Protein AF-A0A8H3YHJ8-F1 (afdb_monomer)

Organism: NCBI:txid104408

Nearest PDB structures (foldseek):
  5lcy-assembly1_C  TM=8.671E-01  e=5.598E-01  Salmonella enterica subsp. enterica serovar Typhimurium
  8cwy-assembly1_F  TM=9.124E-01  e=1.700E+00  synthetic construct
  8cwy-assembly1_B  TM=9.113E-01  e=2.045E+00  synthetic construct

Foldseek 3Di:
DDDDDDDDDPDPDLPDDPVLVVQLVVLVVQLVVLVVLLVVCVVVVHDPVSNVVSVVSSVVSVV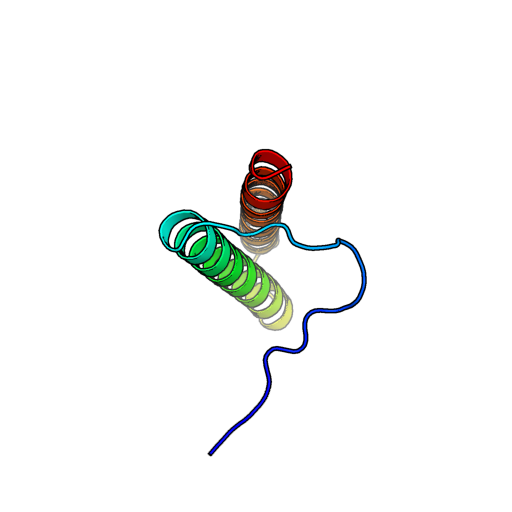VNVCSVVVSD

Secondary structure (DSSP, 8-state):
--------SS-S-----HHHHHHHHHHHHHHHHHHHHHHHHHHHT--HHHHHHHHHHHHHHHHHHHHHHHTT-

Mean predicted aligned error: 9.43 Å

Radius of gyration: 15.66 Å; Cα contacts (8 Å, |Δi|>4): 36; chains: 1; bounding box: 31×31×42 Å

Structure (mmCIF, N/CA/C/O backbone):
data_AF-A0A8H3YHJ8-F1
#
_entry.id   AF-A0A8H3YHJ8-F1
#
loop_
_atom_site.group_PDB
_at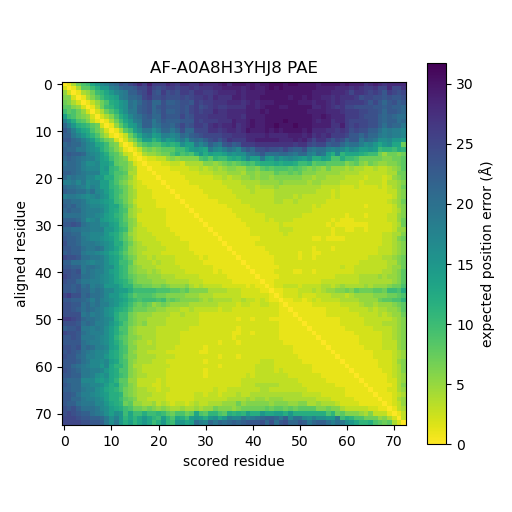om_site.id
_atom_site.type_symbol
_atom_site.label_atom_id
_atom_site.label_alt_id
_atom_site.label_comp_id
_atom_site.label_asym_id
_atom_site.label_entity_id
_atom_site.label_seq_id
_atom_site.pdbx_PDB_ins_code
_atom_site.Cartn_x
_atom_site.Cartn_y
_atom_site.Cartn_z
_atom_site.occupancy
_atom_site.B_iso_or_equiv
_atom_site.auth_seq_id
_atom_site.auth_comp_id
_atom_site.auth_asym_id
_atom_site.auth_atom_id
_atom_site.pdbx_PDB_model_num
ATOM 1 N N . MET A 1 1 ? 21.132 -23.786 -8.994 1.00 41.34 1 MET A N 1
ATOM 2 C CA . MET A 1 1 ? 20.103 -23.676 -7.936 1.00 41.34 1 MET A CA 1
ATOM 3 C C . MET A 1 1 ? 19.598 -22.243 -7.989 1.00 41.34 1 MET A C 1
ATOM 5 O O . MET A 1 1 ? 20.448 -21.379 -7.872 1.00 41.34 1 MET A O 1
ATOM 9 N N . SER A 1 2 ? 18.357 -21.849 -8.259 1.00 43.31 2 SER A N 1
ATOM 10 C CA . SER A 1 2 ? 17.038 -22.456 -8.524 1.00 43.31 2 SER A CA 1
ATOM 11 C C . SER A 1 2 ? 16.240 -21.319 -9.223 1.00 43.31 2 SER A C 1
ATOM 13 O O . SER A 1 2 ? 16.460 -20.165 -8.877 1.00 43.31 2 SER A O 1
ATOM 15 N N . GLY A 1 3 ? 15.522 -21.499 -10.343 1.00 43.31 3 GLY A N 1
ATOM 16 C CA . GLY A 1 3 ? 14.091 -21.872 -10.398 1.00 43.31 3 GLY A CA 1
ATOM 17 C C . GLY A 1 3 ? 13.243 -21.113 -9.360 1.00 43.31 3 GLY A C 1
ATOM 18 O O . GLY A 1 3 ? 13.522 -21.289 -8.183 1.00 43.31 3 GLY A O 1
ATOM 19 N N . THR A 1 4 ? 12.227 -20.291 -9.647 1.00 42.91 4 THR A N 1
ATOM 20 C CA . THR A 1 4 ? 11.322 -20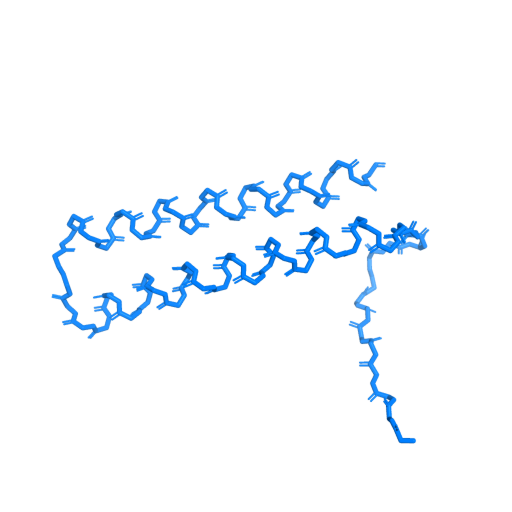.146 -10.806 1.00 42.91 4 THR A CA 1
ATOM 21 C C . THR A 1 4 ? 10.607 -18.784 -10.715 1.00 42.91 4 THR A C 1
ATOM 23 O O . THR A 1 4 ? 9.965 -18.518 -9.701 1.00 42.91 4 THR A O 1
ATOM 26 N N . ALA A 1 5 ? 10.665 -17.948 -11.758 1.00 46.25 5 ALA A N 1
ATOM 27 C CA . ALA A 1 5 ? 9.745 -16.820 -11.920 1.00 46.25 5 ALA A CA 1
ATOM 28 C C . ALA A 1 5 ? 8.470 -17.353 -12.586 1.00 46.25 5 ALA A C 1
ATOM 30 O O . ALA A 1 5 ? 8.471 -17.666 -13.776 1.00 46.25 5 ALA A O 1
ATOM 31 N N . THR A 1 6 ? 7.413 -17.557 -11.807 1.00 43.47 6 THR A N 1
ATOM 32 C CA . THR A 1 6 ? 6.129 -18.038 -12.325 1.00 43.47 6 THR A CA 1
ATOM 33 C C . THR A 1 6 ? 5.335 -16.838 -12.834 1.00 43.47 6 THR A C 1
ATOM 35 O O . THR A 1 6 ? 4.522 -16.273 -12.110 1.00 43.47 6 THR A O 1
ATOM 38 N N . THR A 1 7 ? 5.591 -16.418 -14.073 1.00 47.88 7 THR A N 1
ATOM 39 C CA . THR A 1 7 ? 4.704 -15.496 -14.790 1.00 47.88 7 THR A CA 1
ATOM 40 C C . THR A 1 7 ? 3.449 -16.266 -15.206 1.00 47.88 7 THR A C 1
ATOM 42 O O . THR A 1 7 ? 3.497 -17.193 -16.014 1.00 47.88 7 THR A O 1
ATOM 45 N N . GLY A 1 8 ? 2.318 -15.936 -14.578 1.00 44.00 8 GLY A N 1
ATOM 46 C CA . GLY A 1 8 ? 0.998 -16.427 -14.979 1.00 44.00 8 GLY A CA 1
ATOM 47 C C . GLY A 1 8 ? 0.621 -15.963 -16.398 1.00 44.00 8 GLY A C 1
ATOM 48 O O . GLY A 1 8 ? 1.230 -15.031 -16.927 1.00 44.00 8 GLY A O 1
ATOM 49 N N . PRO A 1 9 ? -0.350 -16.621 -17.051 1.00 55.62 9 PRO A N 1
ATOM 50 C CA . PRO A 1 9 ? -0.468 -16.596 -18.502 1.00 55.62 9 PRO A CA 1
ATOM 51 C C . PRO A 1 9 ? -1.398 -15.488 -19.017 1.00 55.62 9 PRO A C 1
ATOM 53 O O . PRO A 1 9 ? -2.418 -15.830 -19.587 1.00 55.62 9 PRO A O 1
ATOM 56 N N . GLU A 1 10 ? -1.066 -14.195 -18.890 1.00 49.12 10 GLU A N 1
ATOM 57 C CA . GLU A 1 10 ? -1.798 -13.114 -19.601 1.00 49.12 10 GLU A CA 1
ATOM 58 C C . GLU A 1 10 ? -0.912 -11.906 -19.989 1.00 49.12 10 GLU A C 1
ATOM 60 O O . GLU A 1 10 ? -1.142 -10.789 -19.545 1.00 49.12 10 GLU A O 1
ATOM 65 N N . ASN A 1 11 ? 0.122 -12.111 -20.816 1.00 47.78 11 ASN A N 1
ATOM 66 C CA . ASN A 1 11 ? 0.459 -11.236 -21.962 1.00 47.78 11 ASN A CA 1
ATOM 67 C C . ASN A 1 11 ? 1.760 -11.715 -22.634 1.00 47.78 11 ASN A C 1
ATOM 69 O O . ASN A 1 11 ? 2.776 -11.874 -21.950 1.00 47.78 11 ASN A O 1
ATOM 73 N N . PRO A 1 12 ? 1.793 -11.941 -23.958 1.00 48.47 12 PRO A N 1
ATOM 74 C CA . PRO A 1 12 ? 3.013 -12.343 -24.638 1.00 48.47 12 PRO A CA 1
ATOM 75 C C . PRO A 1 12 ? 3.992 -11.158 -24.704 1.00 48.47 12 PRO A C 1
ATOM 77 O O . PRO A 1 12 ? 3.863 -10.273 -25.539 1.00 48.47 12 PRO A O 1
ATOM 80 N N . LEU A 1 13 ? 4.998 -11.195 -23.825 1.00 50.25 13 LEU A N 1
ATOM 81 C CA . LEU A 1 13 ? 6.257 -10.441 -23.895 1.00 50.25 13 LEU A CA 1
ATOM 82 C C . LEU A 1 13 ? 6.137 -8.907 -23.797 1.00 50.25 13 LEU A C 1
ATOM 84 O O . LEU A 1 13 ? 6.696 -8.183 -24.618 1.00 50.25 13 LEU A O 1
ATOM 88 N N . LYS A 1 14 ? 5.524 -8.402 -22.718 1.00 56.19 14 LYS A N 1
ATOM 89 C CA . LYS A 1 14 ? 5.898 -7.077 -22.196 1.00 56.19 14 LYS A CA 1
ATOM 90 C C . LYS A 1 14 ? 7.290 -7.182 -21.575 1.00 56.19 14 LYS A C 1
ATOM 92 O O . LYS A 1 14 ? 7.459 -7.664 -20.457 1.00 56.19 14 LYS A O 1
ATOM 97 N N . THR A 1 15 ? 8.315 -6.814 -22.336 1.00 58.38 15 THR A N 1
ATOM 98 C CA . THR A 1 15 ? 9.670 -6.642 -21.804 1.00 58.38 15 THR A CA 1
ATOM 99 C C . THR A 1 15 ? 9.762 -5.277 -21.149 1.00 58.38 15 THR A C 1
ATOM 101 O O . THR A 1 15 ? 10.137 -4.304 -21.797 1.00 58.38 15 THR A O 1
ATOM 104 N N . TYR A 1 16 ? 9.421 -5.226 -19.866 1.00 66.06 16 TYR A N 1
ATOM 105 C CA . TYR A 1 16 ? 9.795 -4.113 -19.006 1.00 66.06 16 TYR A CA 1
ATOM 106 C C . TYR A 1 16 ? 11.316 -3.947 -19.034 1.00 66.06 16 TYR A C 1
ATOM 108 O O . TYR A 1 16 ? 12.067 -4.930 -18.958 1.00 66.06 16 TYR A O 1
ATOM 116 N N . ASN A 1 17 ? 11.792 -2.712 -19.133 1.00 78.56 17 ASN A N 1
ATOM 117 C CA . ASN A 1 17 ? 13.199 -2.442 -18.893 1.00 78.56 17 ASN A CA 1
ATOM 118 C C . ASN A 1 17 ? 13.518 -2.625 -17.392 1.00 78.56 17 ASN A C 1
ATOM 120 O O . ASN A 1 17 ? 12.632 -2.631 -16.536 1.00 78.56 17 ASN A O 1
ATOM 124 N N . ALA A 1 18 ? 14.798 -2.791 -17.048 1.00 80.81 18 ALA A N 1
ATOM 125 C CA . ALA A 1 18 ? 15.196 -3.056 -15.662 1.00 80.81 18 ALA A CA 1
ATOM 126 C C . ALA A 1 18 ? 14.768 -1.947 -14.675 1.00 80.81 18 ALA A C 1
ATOM 128 O O . ALA A 1 18 ? 14.535 -2.234 -13.504 1.00 80.81 18 ALA A O 1
ATOM 129 N N . ALA A 1 19 ? 14.643 -0.697 -15.137 1.00 82.94 19 ALA A N 1
ATOM 130 C CA . ALA A 1 19 ? 14.207 0.421 -14.304 1.00 82.94 19 ALA A CA 1
ATOM 131 C C . ALA A 1 19 ? 12.685 0.419 -14.073 1.00 82.94 19 ALA A C 1
ATOM 133 O O . ALA A 1 19 ? 12.245 0.732 -12.970 1.00 82.94 19 ALA A O 1
ATOM 134 N N . GLU A 1 20 ? 11.890 0.037 -15.074 1.00 82.62 20 GLU A N 1
ATOM 135 C CA . GLU A 1 20 ? 10.434 -0.139 -14.964 1.00 82.62 20 GLU A CA 1
ATOM 136 C C . GLU A 1 20 ? 10.090 -1.292 -14.018 1.00 82.62 20 GLU A C 1
ATOM 138 O O . GLU A 1 20 ? 9.266 -1.118 -13.123 1.00 82.62 20 GLU A O 1
ATOM 143 N N . LEU A 1 21 ? 10.791 -2.429 -14.130 1.00 84.44 21 LEU A N 1
ATOM 144 C CA . LEU A 1 21 ? 10.640 -3.547 -13.188 1.00 84.44 21 LEU A CA 1
ATOM 145 C C . LEU A 1 21 ? 10.935 -3.117 -11.753 1.00 84.44 21 LEU A C 1
ATOM 147 O O . LEU A 1 21 ? 10.138 -3.380 -10.860 1.00 84.44 21 LEU A O 1
ATOM 151 N N . GLN A 1 22 ? 12.042 -2.405 -11.533 1.00 87.06 22 GLN A N 1
ATOM 152 C CA . GLN A 1 22 ? 12.412 -1.945 -10.198 1.00 87.06 22 GLN A CA 1
ATOM 153 C C . GLN A 1 22 ? 11.372 -0.982 -9.604 1.00 87.06 22 GLN A C 1
ATOM 155 O O . GLN A 1 22 ? 11.117 -1.013 -8.397 1.00 87.06 22 GLN A O 1
ATOM 160 N N . GLN A 1 23 ? 10.767 -0.119 -10.427 1.00 87.75 23 GLN A N 1
ATOM 161 C CA . GLN A 1 23 ? 9.697 0.775 -9.981 1.00 87.75 23 GLN A CA 1
ATOM 162 C C . GLN A 1 23 ? 8.437 -0.003 -9.602 1.00 87.75 23 GLN A C 1
ATOM 164 O O . GLN A 1 23 ? 7.874 0.257 -8.538 1.00 87.75 23 GLN A O 1
ATOM 169 N N . ILE A 1 24 ? 8.043 -0.990 -10.411 1.00 88.62 24 ILE A N 1
ATOM 170 C CA . ILE A 1 24 ? 6.899 -1.863 -10.119 1.00 88.62 24 ILE A CA 1
ATOM 171 C C . ILE A 1 24 ? 7.144 -2.647 -8.824 1.00 88.62 24 ILE A C 1
ATOM 173 O O . ILE A 1 24 ? 6.315 -2.586 -7.923 1.00 88.62 24 ILE A O 1
ATOM 177 N N . GLU A 1 25 ? 8.306 -3.285 -8.659 1.00 90.56 25 GLU A N 1
ATOM 178 C CA . GLU A 1 25 ? 8.667 -4.023 -7.434 1.00 90.56 25 GLU A CA 1
ATOM 179 C C . GLU A 1 25 ? 8.660 -3.122 -6.184 1.00 90.56 25 GLU A C 1
ATOM 181 O O . GLU A 1 25 ? 8.224 -3.519 -5.095 1.00 90.56 25 GLU A O 1
ATOM 186 N N . SER A 1 26 ? 9.124 -1.878 -6.332 1.00 91.44 26 SER A N 1
ATOM 187 C CA . SER A 1 26 ? 9.121 -0.891 -5.247 1.00 91.44 26 SER A CA 1
ATOM 188 C C . SER A 1 26 ? 7.695 -0.476 -4.873 1.00 91.44 26 SER A C 1
ATOM 190 O O . SER A 1 26 ? 7.374 -0.375 -3.685 1.00 91.44 26 SER A O 1
ATOM 192 N N . ALA A 1 27 ? 6.827 -0.274 -5.868 1.00 91.25 27 ALA A N 1
ATOM 193 C CA . ALA A 1 27 ? 5.419 0.049 -5.667 1.00 91.25 27 ALA A CA 1
ATOM 194 C C . ALA A 1 27 ? 4.642 -1.126 -5.051 1.00 91.25 27 ALA A C 1
ATOM 196 O O . ALA A 1 27 ? 3.880 -0.917 -4.105 1.00 91.25 27 ALA A O 1
ATOM 197 N N . GLU A 1 28 ? 4.896 -2.363 -5.489 1.00 92.69 28 GLU A N 1
ATOM 198 C CA . GLU A 1 28 ? 4.334 -3.578 -4.883 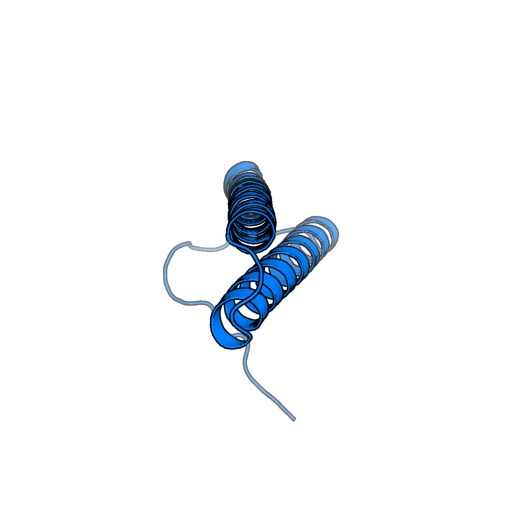1.00 92.69 28 GLU A CA 1
ATOM 199 C C . GLU A 1 28 ? 4.729 -3.701 -3.413 1.00 92.69 28 GLU A C 1
ATOM 201 O O . GLU A 1 28 ? 3.885 -3.947 -2.550 1.00 92.69 28 GLU A O 1
ATOM 206 N N . THR A 1 29 ? 6.005 -3.469 -3.099 1.00 93.81 29 THR A N 1
ATOM 207 C CA . THR A 1 29 ? 6.495 -3.486 -1.716 1.00 93.81 29 THR A CA 1
ATOM 208 C C . THR A 1 29 ? 5.803 -2.416 -0.868 1.00 93.81 29 THR A C 1
ATOM 210 O O . THR A 1 29 ? 5.384 -2.688 0.259 1.00 93.81 29 THR A O 1
ATOM 213 N N . ALA A 1 30 ? 5.637 -1.201 -1.400 1.00 93.62 30 ALA A N 1
ATOM 214 C CA . ALA A 1 30 ? 4.945 -0.118 -0.706 1.00 93.62 30 ALA A CA 1
ATOM 215 C C . ALA A 1 30 ? 3.459 -0.432 -0.460 1.00 93.62 30 ALA A C 1
ATOM 217 O O . ALA A 1 30 ? 2.960 -0.187 0.642 1.00 93.62 30 ALA A O 1
ATOM 218 N N . TYR A 1 31 ? 2.771 -1.005 -1.449 1.00 94.44 31 TYR A N 1
ATOM 219 C CA . TYR A 1 31 ? 1.383 -1.445 -1.324 1.00 94.44 31 TYR A CA 1
ATOM 220 C C . TYR A 1 31 ? 1.226 -2.553 -0.276 1.00 94.44 31 TYR A C 1
ATOM 222 O O . TYR A 1 31 ? 0.398 -2.430 0.629 1.00 94.44 31 TYR A O 1
ATOM 230 N N . ASN A 1 32 ? 2.069 -3.587 -0.328 1.00 94.12 32 ASN A N 1
ATOM 231 C CA . ASN A 1 32 ? 2.039 -4.689 0.635 1.00 94.12 32 ASN A CA 1
ATOM 232 C C . ASN A 1 32 ? 2.273 -4.196 2.070 1.00 94.12 32 ASN A C 1
ATOM 234 O O . ASN A 1 32 ? 1.509 -4.539 2.970 1.00 94.12 32 ASN A O 1
ATOM 238 N N . ASN A 1 33 ? 3.248 -3.304 2.275 1.00 95.19 33 ASN A N 1
ATOM 239 C CA . ASN A 1 33 ? 3.493 -2.690 3.582 1.00 95.19 33 ASN A CA 1
ATOM 240 C C . ASN A 1 33 ? 2.279 -1.892 4.093 1.00 95.19 33 ASN A C 1
ATOM 242 O O . ASN A 1 33 ? 1.976 -1.922 5.287 1.00 95.19 33 ASN A O 1
ATOM 246 N N . ALA A 1 34 ? 1.573 -1.179 3.208 1.00 94.12 34 ALA A N 1
ATOM 247 C CA . ALA A 1 34 ? 0.378 -0.422 3.574 1.00 94.12 34 ALA A CA 1
ATOM 248 C C . ALA A 1 34 ? -0.798 -1.344 3.945 1.00 94.12 34 ALA A C 1
ATOM 250 O O . ALA A 1 34 ? -1.478 -1.098 4.944 1.00 94.12 34 ALA A O 1
ATOM 251 N N . ILE A 1 35 ? -1.001 -2.433 3.197 1.00 95.12 35 ILE A N 1
ATOM 252 C CA . ILE A 1 35 ? -2.010 -3.458 3.500 1.00 95.12 35 ILE A CA 1
ATOM 253 C C . ILE A 1 35 ? -1.716 -4.146 4.832 1.00 95.12 35 ILE A C 1
ATOM 255 O O . ILE A 1 35 ? -2.629 -4.335 5.639 1.00 95.12 35 ILE A O 1
ATOM 259 N N . ASP A 1 36 ? -0.458 -4.493 5.092 1.00 96.50 36 ASP A N 1
ATOM 260 C CA . ASP A 1 36 ? -0.061 -5.108 6.354 1.00 96.50 36 ASP A CA 1
ATOM 261 C C . ASP A 1 36 ? -0.263 -4.148 7.525 1.00 96.5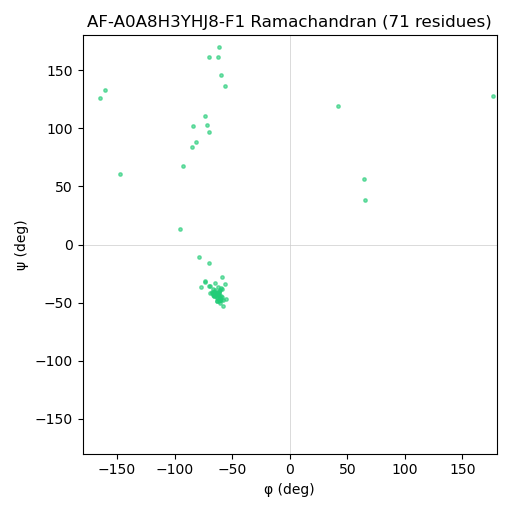0 36 ASP A C 1
ATOM 263 O O . ASP A 1 36 ? -0.765 -4.552 8.574 1.00 96.50 36 ASP A O 1
ATOM 267 N N . ALA A 1 37 ? 0.062 -2.863 7.361 1.00 94.75 37 ALA A N 1
ATOM 268 C CA . ALA A 1 37 ? -0.212 -1.852 8.377 1.00 94.75 37 ALA A CA 1
ATOM 269 C C . ALA A 1 37 ? -1.716 -1.729 8.663 1.00 94.75 37 ALA A C 1
ATOM 271 O O . ALA A 1 37 ? -2.113 -1.750 9.828 1.00 94.75 37 ALA A O 1
ATOM 272 N N . PHE A 1 38 ? -2.550 -1.666 7.620 1.00 95.38 38 PHE A N 1
ATOM 273 C CA . PHE A 1 38 ? -4.008 -1.636 7.741 1.00 95.38 38 PHE A CA 1
ATOM 274 C C . PHE A 1 38 ? -4.546 -2.862 8.495 1.00 95.38 38 PHE A C 1
ATOM 276 O O . PHE A 1 38 ? -5.217 -2.705 9.516 1.00 95.38 38 PHE A O 1
ATOM 283 N N . LYS A 1 39 ? -4.180 -4.077 8.070 1.00 94.56 39 LYS A N 1
ATOM 284 C CA . LYS A 1 39 ? -4.609 -5.327 8.722 1.00 94.56 39 LYS A CA 1
ATOM 285 C C . LYS A 1 39 ? -4.137 -5.415 10.170 1.00 94.56 39 LYS A C 1
ATOM 287 O O . LYS A 1 39 ? -4.882 -5.866 11.036 1.00 94.56 39 LYS A O 1
ATOM 292 N N . ASN A 1 40 ? -2.908 -4.981 10.449 1.00 96.00 40 ASN A N 1
ATOM 293 C CA . ASN A 1 40 ? -2.375 -4.952 11.808 1.00 96.00 40 ASN A CA 1
ATOM 294 C C . ASN A 1 40 ? -3.128 -3.951 12.691 1.00 96.00 40 ASN A C 1
ATOM 296 O O . ASN A 1 40 ? -3.406 -4.268 13.847 1.00 96.00 40 ASN A O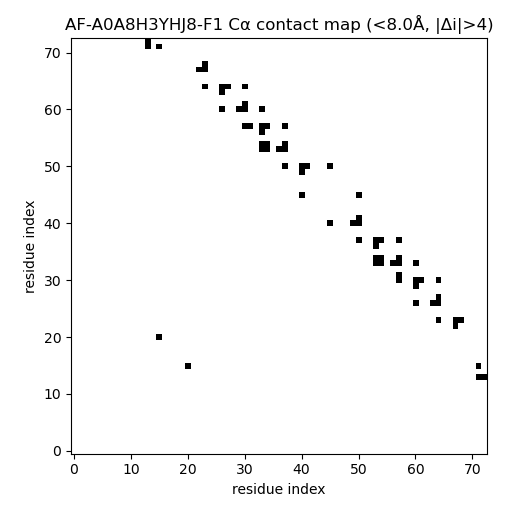 1
ATOM 300 N N . ALA A 1 41 ? -3.479 -2.775 12.167 1.00 94.31 41 ALA A N 1
ATOM 301 C CA . ALA A 1 41 ? -4.270 -1.784 12.890 1.00 94.31 41 ALA A CA 1
ATOM 302 C C . ALA A 1 41 ? -5.693 -2.291 13.178 1.00 94.31 41 ALA A C 1
ATOM 304 O O . ALA A 1 41 ? -6.178 -2.135 14.300 1.00 94.31 41 ALA A O 1
ATOM 305 N N . GLU A 1 42 ? -6.332 -2.974 12.220 1.00 93.50 42 GLU A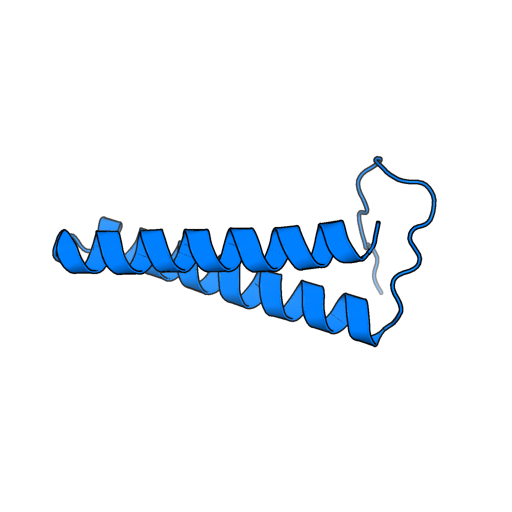 N 1
ATOM 306 C CA . GLU A 1 42 ? -7.618 -3.649 12.444 1.00 93.50 42 GLU A CA 1
ATOM 307 C C . GLU A 1 42 ? -7.508 -4.744 13.512 1.00 93.50 42 GLU A C 1
ATOM 309 O O . GLU A 1 42 ? -8.303 -4.776 14.451 1.00 93.50 42 GLU A O 1
ATOM 314 N N . ALA A 1 43 ? -6.493 -5.608 13.420 1.00 96.00 43 ALA A N 1
ATOM 315 C CA . ALA A 1 43 ? -6.291 -6.714 14.355 1.00 96.00 43 ALA A CA 1
ATOM 316 C C . ALA A 1 43 ? -5.978 -6.243 15.785 1.00 96.00 43 ALA A C 1
ATOM 318 O O . ALA A 1 43 ? -6.370 -6.892 16.755 1.00 96.00 43 ALA A O 1
ATOM 319 N N . ARG A 1 44 ? -5.283 -5.109 15.928 1.00 95.12 44 ARG A N 1
ATOM 320 C CA . ARG A 1 44 ? -4.987 -4.479 17.224 1.00 95.12 44 ARG A CA 1
ATOM 321 C C . ARG A 1 44 ? -6.166 -3.695 17.797 1.00 95.12 44 ARG A C 1
ATOM 323 O O . ARG A 1 44 ? -6.096 -3.287 18.954 1.00 95.12 44 ARG A O 1
ATOM 330 N N . GLY A 1 45 ? -7.224 -3.480 17.014 1.00 94.75 45 GLY A N 1
ATOM 331 C CA . GLY A 1 45 ? -8.346 -2.635 17.409 1.00 9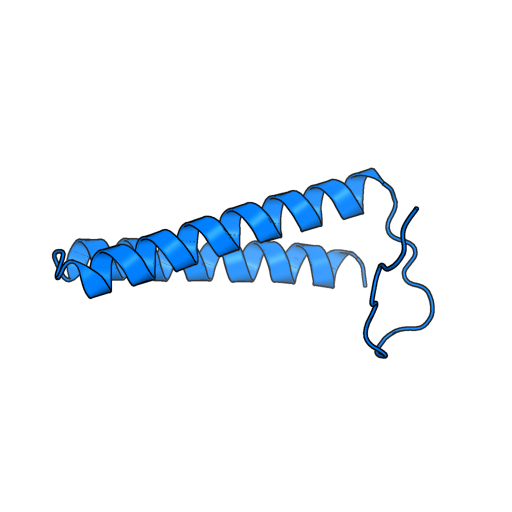4.75 45 GLY A CA 1
ATOM 332 C C . GLY A 1 45 ? -7.943 -1.167 17.566 1.00 94.75 45 GLY A C 1
ATOM 333 O O . GLY A 1 45 ? -8.393 -0.510 18.505 1.00 94.75 45 GLY A O 1
ATOM 334 N N . GLU A 1 46 ? -7.070 -0.660 16.686 1.00 95.12 46 GLU A N 1
ATOM 335 C CA . GLU A 1 46 ? -6.717 0.763 16.653 1.00 95.12 46 GLU A CA 1
ATOM 336 C C . GLU A 1 46 ? -7.944 1.644 16.345 1.00 95.12 46 GLU A C 1
ATOM 338 O O . GLU A 1 46 ? -9.033 1.168 16.006 1.00 95.12 46 GLU A O 1
ATOM 343 N N . SER A 1 47 ? -7.793 2.963 16.497 1.00 96.00 47 SER A N 1
ATOM 344 C CA . SER A 1 47 ? -8.899 3.891 16.264 1.00 96.00 47 SER A CA 1
ATOM 345 C C . SER A 1 47 ? -9.416 3.787 14.824 1.00 96.00 47 SER A C 1
ATOM 347 O O . SER A 1 47 ? -8.658 3.587 13.876 1.00 96.00 47 SER A O 1
ATOM 349 N N . LYS A 1 48 ? -10.729 3.978 14.638 1.00 93.62 48 LYS A N 1
ATOM 350 C CA . LYS A 1 48 ? -11.343 3.969 13.297 1.00 93.62 48 LYS A CA 1
ATOM 351 C C . LYS A 1 48 ? -10.712 4.992 12.354 1.00 93.62 48 LYS A C 1
ATOM 353 O O . LYS A 1 48 ? -10.628 4.739 11.161 1.00 93.62 48 LYS A O 1
ATOM 358 N N . GLU A 1 49 ? -10.290 6.135 12.888 1.00 96.31 49 GLU A N 1
ATOM 359 C CA . GLU A 1 49 ? -9.563 7.160 12.138 1.00 96.31 49 GLU A CA 1
ATOM 360 C C . GLU A 1 49 ? -8.254 6.595 11.588 1.00 96.31 49 GLU A C 1
ATOM 362 O O . GLU A 1 49 ? -8.040 6.616 10.381 1.00 96.31 49 GLU A O 1
ATOM 367 N N . ARG A 1 50 ? -7.456 5.950 12.444 1.00 93.44 50 ARG A N 1
ATOM 368 C CA . ARG A 1 50 ? -6.188 5.340 12.051 1.00 93.44 50 ARG A CA 1
ATOM 369 C C . ARG A 1 50 ? -6.356 4.196 11.051 1.00 93.44 50 ARG A C 1
ATOM 371 O O . ARG A 1 50 ? -5.601 4.095 10.089 1.00 93.44 50 ARG A O 1
ATOM 378 N N . VAL A 1 51 ? -7.363 3.350 11.250 1.00 94.62 51 VAL A N 1
ATOM 379 C CA . VAL A 1 51 ? -7.700 2.271 10.310 1.00 94.62 51 VAL A CA 1
ATOM 380 C C . VAL A 1 51 ? -8.113 2.842 8.948 1.00 94.62 51 VAL A C 1
ATOM 382 O O . VAL A 1 51 ? -7.669 2.339 7.918 1.00 94.62 51 VAL A O 1
ATOM 385 N N . ASN A 1 52 ? -8.913 3.913 8.924 1.00 95.69 52 ASN A N 1
ATOM 386 C CA . ASN A 1 52 ? -9.311 4.574 7.680 1.00 95.69 52 ASN A CA 1
ATOM 387 C C . ASN A 1 52 ? -8.119 5.228 6.969 1.00 95.69 52 ASN A C 1
ATOM 389 O O . ASN A 1 52 ? -7.983 5.038 5.766 1.00 95.69 52 ASN A O 1
ATOM 393 N N . GLU A 1 53 ? -7.228 5.917 7.689 1.00 96.31 53 GLU A N 1
ATOM 394 C CA . GLU A 1 53 ? -5.996 6.480 7.115 1.00 96.31 53 GLU A CA 1
ATOM 395 C C . GLU A 1 53 ? -5.150 5.406 6.423 1.00 96.31 53 GLU A C 1
ATOM 397 O O . GLU A 1 53 ? -4.688 5.595 5.299 1.00 96.31 53 GLU A O 1
ATOM 402 N N . LEU A 1 54 ? -4.954 4.262 7.084 1.00 95.69 54 LEU A N 1
ATOM 403 C CA . LEU A 1 54 ? -4.150 3.164 6.548 1.00 95.69 54 LEU A CA 1
ATOM 404 C C . LEU A 1 54 ? -4.832 2.475 5.365 1.00 95.69 54 LEU A C 1
ATOM 406 O O . LEU A 1 54 ? -4.160 2.090 4.410 1.00 95.69 54 LEU A O 1
ATOM 410 N N . ARG A 1 55 ? -6.162 2.360 5.394 1.00 95.50 55 ARG A N 1
ATOM 411 C CA . ARG A 1 55 ? -6.946 1.862 4.261 1.00 95.50 55 ARG A CA 1
ATOM 412 C C . ARG A 1 55 ? -6.818 2.785 3.051 1.00 95.50 55 ARG A C 1
ATOM 414 O O . ARG A 1 55 ? -6.614 2.308 1.937 1.00 95.50 55 ARG A O 1
ATOM 421 N N . ASP A 1 56 ? -6.944 4.089 3.263 1.00 96.56 56 ASP A N 1
ATOM 422 C CA . ASP A 1 56 ? -6.876 5.079 2.191 1.00 96.56 56 ASP A CA 1
ATOM 423 C C . ASP A 1 56 ? -5.440 5.167 1.631 1.00 96.56 56 ASP A C 1
ATOM 425 O O . ASP A 1 56 ? -5.255 5.250 0.416 1.00 96.56 56 ASP A O 1
ATOM 429 N N . LEU A 1 57 ? -4.420 5.014 2.487 1.00 94.19 57 LEU A N 1
ATOM 430 C CA . LEU A 1 57 ? -3.024 4.850 2.074 1.00 94.19 57 LEU A CA 1
ATOM 431 C C . LEU A 1 57 ? -2.824 3.597 1.210 1.00 94.19 57 LEU A C 1
ATOM 433 O O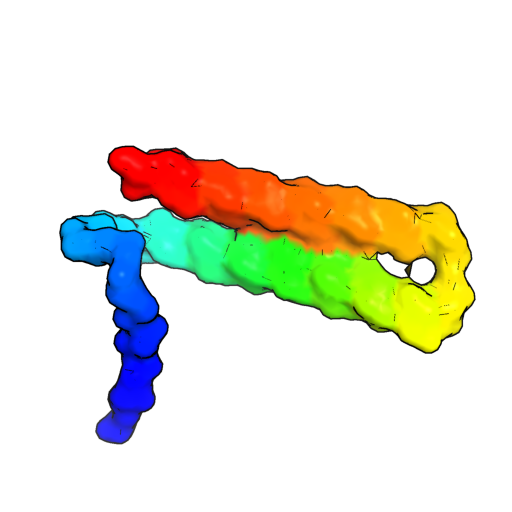 . LEU A 1 57 ? -2.201 3.681 0.154 1.00 94.19 57 LEU A O 1
ATOM 437 N N . ALA A 1 58 ? -3.351 2.446 1.636 1.00 94.88 58 ALA A N 1
ATOM 438 C CA . ALA A 1 58 ? -3.242 1.205 0.874 1.00 94.88 58 ALA A CA 1
ATOM 439 C C . ALA A 1 58 ? -3.911 1.327 -0.501 1.00 94.88 58 ALA A C 1
ATOM 441 O O . ALA A 1 58 ? -3.314 0.932 -1.498 1.00 94.88 58 ALA A O 1
ATOM 442 N N . ARG A 1 59 ? -5.090 1.957 -0.579 1.00 94.31 59 ARG A N 1
ATOM 443 C CA . ARG A 1 59 ? -5.760 2.241 -1.856 1.00 94.31 59 ARG A CA 1
ATOM 444 C C . ARG A 1 59 ? -4.923 3.152 -2.753 1.00 94.31 59 ARG A C 1
ATOM 446 O O . ARG A 1 59 ? -4.755 2.852 -3.927 1.00 94.31 59 ARG A O 1
ATOM 453 N N . SER A 1 60 ? -4.360 4.230 -2.208 1.00 95.06 60 SER A N 1
ATOM 454 C CA . SER A 1 60 ? -3.497 5.127 -2.985 1.00 95.06 60 SER A CA 1
ATOM 455 C C . SER A 1 60 ? -2.276 4.395 -3.557 1.00 95.06 60 SER A C 1
ATOM 457 O O . SER A 1 60 ? -1.885 4.657 -4.692 1.00 95.06 60 SER A O 1
ATOM 459 N N . LYS A 1 61 ? -1.697 3.447 -2.808 1.00 92.38 61 LYS A N 1
ATOM 460 C CA . LYS A 1 61 ? -0.581 2.618 -3.288 1.00 92.38 61 LYS A CA 1
ATOM 461 C C . LYS A 1 61 ? -1.000 1.555 -4.298 1.00 92.38 61 LYS A C 1
ATOM 463 O O . LYS A 1 61 ? -0.227 1.266 -5.205 1.00 92.38 61 LYS A O 1
ATOM 468 N N . GLU A 1 62 ? -2.214 1.027 -4.190 1.00 94.00 62 GLU A N 1
ATOM 469 C CA . GLU A 1 62 ? -2.798 0.159 -5.216 1.00 94.00 62 GLU A CA 1
ATOM 470 C C . GLU A 1 62 ? -2.973 0.909 -6.543 1.00 94.00 62 GLU A C 1
ATOM 472 O O . GLU A 1 62 ? -2.614 0.393 -7.597 1.00 94.00 62 GLU A O 1
ATOM 477 N N . GLU A 1 63 ? -3.494 2.138 -6.494 1.00 93.81 63 GLU A N 1
ATOM 478 C CA . GLU A 1 63 ? -3.684 2.986 -7.676 1.00 93.81 63 GLU A CA 1
ATOM 479 C C . GLU A 1 63 ? -2.349 3.369 -8.324 1.00 93.81 63 GLU A C 1
ATOM 481 O O . GLU A 1 63 ? -2.244 3.358 -9.548 1.00 93.81 63 GLU A O 1
ATOM 486 N N . GLU A 1 64 ? -1.317 3.658 -7.525 1.00 91.50 64 GLU A N 1
ATOM 487 C CA . GLU A 1 64 ? 0.046 3.913 -8.009 1.00 91.50 64 GLU A CA 1
ATOM 488 C C . GLU A 1 64 ? 0.634 2.678 -8.703 1.00 91.50 64 GLU A C 1
ATOM 490 O O . GLU A 1 64 ? 1.119 2.778 -9.829 1.00 91.50 64 GLU A O 1
ATOM 495 N N . LEU A 1 65 ? 0.534 1.504 -8.070 1.00 90.12 65 LEU A N 1
ATOM 496 C CA . LEU A 1 65 ? 0.996 0.243 -8.647 1.00 90.12 65 LEU A CA 1
ATOM 497 C C . LEU A 1 65 ? 0.270 -0.072 -9.957 1.00 90.12 65 LEU A C 1
ATOM 499 O O . LEU A 1 65 ? 0.914 -0.386 -10.955 1.00 90.12 65 LEU A O 1
ATOM 503 N N . ARG A 1 66 ? -1.060 0.051 -9.966 1.00 89.25 66 ARG A N 1
ATOM 504 C CA . ARG A 1 66 ? -1.871 -0.187 -11.161 1.00 89.25 66 ARG A CA 1
ATOM 505 C C . ARG A 1 66 ? -1.528 0.808 -12.261 1.00 89.25 66 ARG A C 1
ATOM 507 O O . ARG A 1 66 ? -1.359 0.403 -13.397 1.00 89.25 66 ARG A O 1
ATOM 514 N N . SER A 1 67 ? -1.339 2.081 -11.918 1.00 88.75 67 SER A N 1
ATOM 515 C CA . SER A 1 67 ? -0.919 3.098 -12.884 1.00 88.75 67 SER A CA 1
ATOM 516 C C . SER A 1 67 ? 0.440 2.769 -13.489 1.00 88.75 67 SER A C 1
ATOM 518 O O . SER A 1 67 ? 0.606 2.941 -14.684 1.00 88.75 67 SER A O 1
ATOM 520 N N . LEU A 1 68 ? 1.409 2.282 -12.707 1.00 86.06 68 LEU A N 1
ATOM 521 C CA . LEU A 1 68 ? 2.714 1.862 -13.231 1.00 86.06 68 LEU A CA 1
ATOM 522 C C . LEU A 1 68 ? 2.607 0.630 -14.132 1.00 86.06 68 LEU A C 1
ATOM 524 O O . LEU A 1 68 ? 3.302 0.553 -15.142 1.00 86.06 68 LEU A O 1
ATOM 528 N N . GLN A 1 69 ? 1.734 -0.313 -13.779 1.00 82.44 69 GLN A N 1
ATOM 529 C CA . GLN A 1 69 ? 1.449 -1.487 -14.599 1.00 82.44 69 GLN A CA 1
ATOM 530 C C . GLN A 1 69 ? 0.776 -1.087 -15.920 1.00 82.44 69 GLN A C 1
ATOM 532 O O . GLN A 1 69 ? 1.232 -1.552 -16.957 1.00 82.44 69 GLN A O 1
ATOM 537 N N . ASP A 1 70 ? -0.202 -0.175 -15.875 1.00 82.44 70 ASP A N 1
ATOM 538 C CA . ASP A 1 70 ? -0.955 0.341 -17.027 1.00 82.44 70 ASP A CA 1
ATOM 539 C C . ASP A 1 70 ? -0.133 1.308 -17.902 1.00 82.44 70 ASP A C 1
ATOM 541 O O . ASP A 1 70 ? -0.335 1.370 -19.107 1.00 82.44 70 ASP A O 1
ATOM 545 N N . LEU A 1 71 ? 0.796 2.095 -17.339 1.00 67.69 71 LEU A N 1
ATOM 546 C CA . LEU A 1 71 ? 1.651 3.015 -18.115 1.00 67.69 71 LEU A CA 1
ATOM 547 C C . LEU A 1 71 ? 2.680 2.267 -18.976 1.00 67.69 71 LEU A C 1
ATOM 549 O O . LEU A 1 71 ? 3.299 2.856 -19.860 1.00 67.69 71 LEU A O 1
ATOM 553 N N . CYS A 1 72 ? 2.887 0.989 -18.672 1.00 54.94 72 CYS A N 1
ATOM 554 C CA . CYS A 1 72 ? 3.743 0.085 -19.422 1.00 54.94 72 CYS A CA 1
ATOM 555 C C . CYS A 1 72 ? 2.950 -0.755 -20.455 1.00 54.94 72 CYS A C 1
ATOM 557 O O . CYS A 1 72 ? 3.501 -1.729 -20.981 1.00 54.94 72 CYS A O 1
ATOM 559 N N . ASP A 1 73 ? 1.685 -0.392 -20.734 1.00 53.72 73 ASP A N 1
ATOM 560 C CA . ASP A 1 73 ? 0.810 -0.931 -21.795 1.00 53.72 73 ASP A CA 1
ATOM 561 C C . ASP A 1 73 ? 0.843 -0.076 -23.070 1.00 53.72 73 ASP A C 1
ATOM 563 O O . ASP A 1 73 ? 0.815 -0.689 -24.165 1.00 53.72 73 ASP A O 1
#

Sequence (73 aa):
MSGTATTGPENPLKTYNAAELQQIESAETAYNNAIDAFKNAEARGESKERVNELRDLARSKEEELRSLQDLCD

Solvent-accessible surface area (backbone atoms only — not comparable to full-atom values): 4292 Å² total; per-residue (Å²): 140,77,89,81,87,83,78,74,98,83,70,94,75,81,78,68,52,78,66,55,48,51,50,48,56,51,31,49,51,53,21,51,54,27,46,51,50,22,54,50,31,56,75,71,65,52,54,70,67,59,35,48,52,29,45,54,49,20,50,53,29,46,51,51,34,48,47,56,59,56,75,73,109

pLDDT: mean 81.22, std 19.0, range [41.34, 96.56]